Protein AF-C1DXI1-F1 (afdb_monomer_lite)

Secondary structure (DSSP, 8-state):
-HHHHHHHHHHHHHHT--EEEETTTTEEEEEEEETTEEEEEEEEE-TTS-EEEEEEETTEEEEEEESSHHHHHHHHHHHHT-------

Structure (mmCIF, N/CA/C/O backbone):
data_AF-C1DXI1-F1
#
_entry.id   AF-C1DXI1-F1
#
loop_
_atom_site.group_PDB
_atom_site.id
_atom_site.type_symbol
_atom_site.label_atom_id
_atom_site.label_alt_id
_atom_site.label_comp_id
_atom_site.label_asym_id
_atom_site.label_entity_id
_atom_site.label_seq_id
_atom_site.pdbx_PDB_ins_code
_atom_site.Cartn_x
_atom_site.Cartn_y
_atom_site.Cartn_z
_atom_site.occupancy
_atom_site.B_iso_or_equiv
_atom_site.auth_seq_id
_atom_site.auth_comp_id
_atom_site.auth_asym_id
_atom_site.auth_atom_id
_atom_site.pdbx_PDB_model_num
ATOM 1 N N . MET A 1 1 ? -10.197 4.520 4.610 1.00 88.62 1 MET A N 1
ATOM 2 C CA . MET A 1 1 ? -9.664 3.357 3.855 1.00 88.62 1 MET A CA 1
ATOM 3 C C . MET A 1 1 ? -10.211 3.270 2.431 1.00 88.62 1 MET A C 1
ATOM 5 O O . MET A 1 1 ? -9.528 2.741 1.562 1.00 88.62 1 MET A O 1
ATOM 9 N N . GLU A 1 2 ? -11.433 3.741 2.175 1.00 90.50 2 GLU A N 1
ATOM 10 C CA . GLU A 1 2 ? -12.051 3.678 0.846 1.00 90.50 2 GLU A CA 1
ATOM 11 C C . GLU A 1 2 ? -11.238 4.422 -0.225 1.00 90.50 2 GLU A C 1
ATOM 13 O O . GLU A 1 2 ? -10.971 3.858 -1.285 1.00 90.50 2 GLU A O 1
ATOM 18 N N . LYS A 1 3 ? -10.748 5.634 0.080 1.00 94.12 3 LYS A N 1
ATOM 19 C CA . LYS A 1 3 ? -9.934 6.430 -0.854 1.00 94.12 3 LYS A CA 1
ATOM 20 C C . LYS A 1 3 ? -8.607 5.741 -1.172 1.00 94.12 3 LYS A C 1
ATOM 22 O O . LYS A 1 3 ? -8.161 5.740 -2.316 1.00 94.12 3 LYS A O 1
ATOM 27 N N . ILE A 1 4 ? -7.985 5.127 -0.162 1.00 95.31 4 ILE A N 1
ATOM 28 C CA . ILE A 1 4 ? -6.751 4.346 -0.329 1.00 95.31 4 ILE A CA 1
ATOM 29 C C . ILE A 1 4 ? -6.982 3.174 -1.281 1.00 95.31 4 ILE A C 1
ATOM 31 O O . ILE A 1 4 ? -6.204 2.982 -2.212 1.00 95.31 4 ILE A O 1
ATOM 35 N N . LEU A 1 5 ? -8.052 2.403 -1.067 1.00 95.12 5 LEU A N 1
ATOM 36 C CA . LEU A 1 5 ? -8.377 1.257 -1.911 1.00 95.12 5 LEU A CA 1
ATOM 37 C C . LEU A 1 5 ? -8.666 1.685 -3.355 1.00 95.12 5 LEU A C 1
ATOM 39 O O . LEU A 1 5 ? -8.160 1.055 -4.278 1.00 95.12 5 LEU A O 1
ATOM 43 N N . GLN A 1 6 ? -9.418 2.770 -3.558 1.00 95.56 6 GLN A N 1
ATOM 44 C CA . GLN A 1 6 ? -9.679 3.329 -4.890 1.00 95.56 6 GLN A CA 1
ATOM 45 C C . GLN A 1 6 ? -8.382 3.728 -5.609 1.00 95.56 6 GLN A C 1
ATOM 47 O O . GLN A 1 6 ? -8.156 3.297 -6.740 1.00 95.56 6 GLN A O 1
ATOM 52 N N . LEU A 1 7 ? -7.499 4.485 -4.945 1.00 95.94 7 LEU A N 1
ATOM 53 C CA . LEU A 1 7 ? -6.200 4.875 -5.504 1.00 95.94 7 LEU A CA 1
ATOM 54 C C . LEU A 1 7 ? -5.365 3.650 -5.893 1.00 95.94 7 LEU A C 1
ATOM 56 O O . LEU A 1 7 ? -4.808 3.594 -6.987 1.00 95.94 7 LEU A O 1
ATOM 60 N N . LEU A 1 8 ? -5.271 2.673 -4.993 1.00 96.19 8 LEU A N 1
ATOM 61 C CA . LEU A 1 8 ? -4.445 1.488 -5.186 1.00 96.19 8 LEU A CA 1
ATOM 62 C C . LEU A 1 8 ? -5.004 0.542 -6.254 1.00 96.19 8 LEU A C 1
ATOM 64 O O . LEU A 1 8 ? -4.217 -0.009 -7.018 1.00 96.19 8 LEU A O 1
ATOM 68 N N . ASN A 1 9 ? -6.328 0.416 -6.372 1.00 96.31 9 ASN A N 1
ATOM 69 C CA . ASN A 1 9 ? -6.966 -0.283 -7.489 1.00 96.31 9 ASN A CA 1
ATOM 70 C C . ASN A 1 9 ? -6.642 0.393 -8.823 1.00 96.31 9 ASN A C 1
ATOM 72 O O . ASN A 1 9 ? -6.282 -0.295 -9.772 1.00 96.31 9 ASN A O 1
ATOM 76 N N . GLN A 1 10 ? -6.701 1.727 -8.886 1.00 95.88 10 GLN A N 1
ATOM 77 C CA . GLN A 1 10 ? -6.338 2.458 -10.099 1.00 95.88 10 GLN A CA 1
ATOM 78 C C . GLN A 1 10 ? -4.865 2.235 -10.464 1.00 95.88 10 GLN A C 1
ATOM 80 O O . GLN A 1 10 ? -4.562 1.919 -11.606 1.00 95.88 10 GLN A O 1
ATOM 85 N N . VAL A 1 11 ? -3.946 2.346 -9.497 1.00 95.12 11 VAL A N 1
ATOM 86 C CA . VAL A 1 11 ? -2.513 2.075 -9.719 1.00 95.12 11 VAL A CA 1
ATOM 87 C C . VAL A 1 11 ? -2.293 0.642 -10.205 1.00 95.12 11 VAL A C 1
ATOM 89 O O . VAL A 1 11 ? -1.523 0.424 -11.141 1.00 95.12 11 VAL A O 1
ATOM 92 N N . ALA A 1 12 ? -2.962 -0.327 -9.579 1.00 95.81 12 ALA A N 1
ATOM 93 C CA . ALA A 1 12 ? -2.870 -1.729 -9.951 1.00 95.81 12 ALA A CA 1
ATOM 94 C C . ALA A 1 12 ? -3.388 -1.975 -11.372 1.00 95.81 12 ALA A C 1
ATOM 96 O O . ALA A 1 12 ? -2.723 -2.656 -12.146 1.00 95.81 12 ALA A O 1
ATOM 97 N N . GLN A 1 13 ? -4.513 -1.365 -11.745 1.00 96.44 13 GLN A N 1
ATOM 98 C CA . GLN A 1 13 ? -5.079 -1.461 -13.086 1.00 96.44 13 GLN A CA 1
ATOM 99 C C . GLN A 1 13 ? -4.182 -0.796 -14.141 1.00 96.44 13 GLN A C 1
ATOM 101 O O . GLN A 1 13 ? -3.873 -1.429 -15.147 1.00 96.44 13 GLN A O 1
ATOM 106 N N . ASP A 1 14 ? -3.717 0.433 -13.890 1.00 95.19 14 ASP A N 1
ATOM 107 C CA . ASP A 1 14 ? -2.879 1.216 -14.814 1.00 95.19 14 ASP A CA 1
ATOM 108 C C . ASP A 1 14 ? -1.566 0.492 -15.164 1.00 95.19 14 ASP A C 1
ATOM 110 O O . ASP A 1 14 ? -1.023 0.664 -16.253 1.00 95.19 14 ASP A O 1
ATOM 114 N N . ASN A 1 15 ? -1.049 -0.324 -14.240 1.00 94.19 15 ASN A N 1
ATOM 115 C CA . ASN A 1 15 ? 0.248 -0.991 -14.372 1.00 94.19 15 ASN A CA 1
ATOM 116 C C . ASN A 1 15 ? 0.154 -2.524 -14.445 1.00 94.19 15 ASN A C 1
ATOM 118 O O . ASN A 1 15 ? 1.184 -3.199 -14.468 1.00 94.19 15 ASN A O 1
ATOM 122 N N . ASN A 1 16 ? -1.059 -3.081 -14.457 1.00 95.56 16 ASN A N 1
ATOM 123 C CA . ASN A 1 16 ? -1.309 -4.521 -14.402 1.00 95.56 16 ASN A CA 1
ATOM 124 C C . ASN A 1 16 ? -0.610 -5.228 -13.214 1.00 95.56 16 ASN A C 1
ATOM 126 O O . ASN A 1 16 ? -0.025 -6.303 -13.359 1.00 95.56 16 ASN A O 1
ATOM 130 N N . TYR A 1 17 ? -0.645 -4.611 -12.029 1.00 97.00 17 TYR A N 1
ATOM 131 C CA . TYR A 1 17 ? -0.129 -5.211 -10.798 1.00 97.00 17 TYR A CA 1
ATOM 132 C C . TYR A 1 17 ? -1.200 -6.072 -10.114 1.00 97.00 17 TYR A C 1
ATOM 134 O O . TYR A 1 17 ? -2.336 -5.619 -9.958 1.00 97.00 17 TYR A O 1
ATOM 142 N N . PRO A 1 18 ? -0.858 -7.277 -9.624 1.00 97.38 18 PRO A N 1
ATOM 143 C CA . PRO A 1 18 ? -1.715 -8.002 -8.699 1.00 97.38 18 PRO A CA 1
ATOM 144 C C . PRO A 1 18 ? -2.019 -7.172 -7.447 1.00 97.38 18 PRO A C 1
ATOM 146 O O . PRO A 1 18 ? -1.106 -6.679 -6.780 1.00 97.38 18 PRO A O 1
ATOM 149 N N . ILE A 1 19 ? -3.304 -7.069 -7.108 1.00 97.44 19 ILE A N 1
ATOM 150 C CA . ILE A 1 19 ? -3.798 -6.440 -5.882 1.00 97.44 19 ILE A CA 1
ATOM 151 C C . ILE A 1 19 ? -4.717 -7.405 -5.135 1.00 97.44 19 ILE A C 1
ATOM 153 O O . ILE A 1 19 ? -5.540 -8.099 -5.730 1.00 97.44 19 ILE A O 1
ATOM 157 N N . PHE A 1 20 ? -4.578 -7.447 -3.815 1.00 97.19 20 PHE A N 1
ATOM 158 C CA . PHE A 1 20 ? -5.446 -8.203 -2.924 1.00 97.19 20 PHE A CA 1
ATOM 159 C C . PHE A 1 20 ? -5.913 -7.306 -1.785 1.00 97.19 20 PHE A C 1
ATOM 161 O O . PHE A 1 20 ? -5.113 -6.615 -1.155 1.00 97.19 20 PHE A O 1
ATOM 168 N N . TYR A 1 21 ? -7.211 -7.340 -1.504 1.00 96.69 21 TYR A N 1
ATOM 169 C CA . TYR A 1 21 ? -7.811 -6.628 -0.389 1.00 96.69 21 TYR A CA 1
ATOM 170 C C . TYR A 1 21 ? -8.598 -7.605 0.484 1.00 96.69 21 TYR A C 1
ATOM 172 O O . TYR A 1 21 ? -9.456 -8.340 -0.001 1.00 96.69 21 TYR A O 1
ATOM 180 N N . HIS A 1 22 ? -8.290 -7.618 1.780 1.00 95.62 22 HIS A N 1
ATOM 181 C CA . HIS A 1 22 ? -8.953 -8.468 2.759 1.00 95.62 22 HIS A CA 1
ATOM 182 C C . HIS A 1 22 ? -9.836 -7.632 3.685 1.00 95.62 22 HIS A C 1
ATOM 184 O O . HIS A 1 22 ? -9.352 -6.963 4.603 1.00 95.62 22 HIS A O 1
ATOM 190 N N . ASP A 1 23 ? -11.151 -7.715 3.477 1.00 90.31 23 ASP A N 1
ATOM 191 C CA . ASP A 1 23 ? -12.143 -6.904 4.189 1.00 90.31 23 ASP A CA 1
ATOM 192 C C . ASP A 1 23 ? -12.082 -7.039 5.711 1.00 90.31 23 ASP A C 1
ATOM 194 O O . ASP A 1 23 ? -12.138 -6.041 6.430 1.00 90.31 23 ASP A O 1
ATOM 198 N N . LYS A 1 24 ? -11.925 -8.267 6.222 1.00 91.88 24 LYS A N 1
ATOM 199 C CA . LYS A 1 24 ?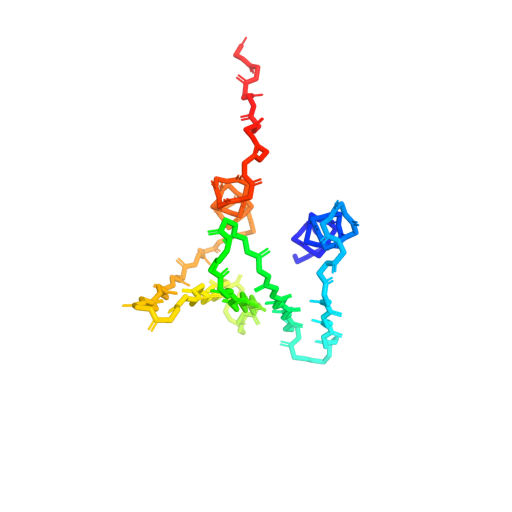 -11.952 -8.524 7.672 1.00 91.88 24 LYS A CA 1
ATOM 200 C C . LYS A 1 24 ? -10.768 -7.896 8.402 1.00 91.88 24 LYS A C 1
ATOM 202 O O . LYS A 1 24 ? -10.927 -7.434 9.527 1.00 91.88 24 LYS A O 1
ATOM 207 N N . THR A 1 25 ? -9.582 -7.905 7.792 1.00 92.81 25 THR A N 1
ATOM 208 C CA . THR A 1 25 ? -8.363 -7.345 8.409 1.00 92.81 25 THR A CA 1
ATOM 209 C C . THR A 1 25 ? -8.059 -5.929 7.938 1.00 92.81 25 THR A C 1
ATOM 211 O O . THR A 1 25 ? -7.148 -5.312 8.490 1.00 92.81 25 THR A O 1
ATOM 214 N N . ARG A 1 26 ? -8.832 -5.407 6.972 1.00 93.44 26 ARG A N 1
ATOM 215 C CA . ARG A 1 26 ? -8.611 -4.112 6.315 1.00 93.44 26 ARG A CA 1
ATOM 216 C C . ARG A 1 26 ? -7.177 -3.996 5.798 1.00 93.44 26 ARG A C 1
ATOM 218 O O . ARG A 1 26 ? -6.494 -3.004 6.047 1.00 93.44 26 ARG A O 1
ATOM 225 N N . GLU A 1 27 ? -6.719 -5.041 5.120 1.00 97.00 27 GLU A N 1
ATOM 226 C CA . GLU A 1 27 ? -5.365 -5.145 4.576 1.00 97.00 27 GLU A CA 1
ATOM 227 C C . GLU A 1 27 ? -5.402 -5.077 3.057 1.00 97.00 27 GLU A C 1
ATOM 229 O O . GLU A 1 27 ? -6.201 -5.767 2.429 1.00 97.00 27 GLU A O 1
ATOM 234 N N . ILE A 1 28 ? -4.521 -4.268 2.479 1.00 98.00 28 ILE A N 1
ATOM 235 C CA . ILE A 1 28 ? -4.311 -4.153 1.039 1.00 98.00 28 ILE A CA 1
ATOM 236 C C . ILE A 1 28 ? -2.880 -4.585 0.745 1.00 98.00 28 ILE A C 1
ATOM 238 O O . ILE A 1 28 ? -1.943 -4.142 1.412 1.00 98.00 28 ILE A O 1
ATOM 242 N N . TRP A 1 29 ? -2.725 -5.424 -0.267 1.00 98.12 29 TRP A N 1
ATOM 243 C CA . TRP A 1 29 ? -1.454 -5.938 -0.748 1.00 98.12 29 TRP A CA 1
ATOM 244 C C . TRP A 1 29 ? -1.344 -5.671 -2.242 1.00 98.12 29 TRP A C 1
ATOM 246 O O . TRP A 1 29 ? -2.273 -5.979 -2.984 1.00 98.12 29 TRP A O 1
ATOM 256 N N . ILE A 1 30 ? -0.213 -5.127 -2.684 1.00 97.69 30 ILE A N 1
ATOM 257 C CA . ILE A 1 30 ? 0.136 -4.997 -4.102 1.00 97.69 30 ILE A CA 1
ATOM 258 C C . ILE A 1 30 ? 1.550 -5.521 -4.278 1.00 97.69 30 ILE A C 1
ATOM 260 O O . ILE A 1 30 ? 2.429 -5.215 -3.477 1.00 97.69 30 ILE A O 1
ATOM 264 N N . THR A 1 31 ? 1.782 -6.279 -5.337 1.00 97.44 31 THR A N 1
ATOM 265 C CA . THR A 1 31 ? 3.121 -6.723 -5.726 1.00 97.44 31 THR A CA 1
ATOM 266 C C . THR A 1 31 ? 3.312 -6.473 -7.210 1.00 97.44 31 THR A C 1
ATOM 268 O O . THR A 1 31 ? 2.344 -6.453 -7.967 1.00 97.44 31 THR A O 1
ATOM 271 N N . GLY A 1 32 ? 4.543 -6.256 -7.650 1.00 96.25 32 GLY A N 1
ATOM 272 C CA . GLY A 1 32 ? 4.808 -6.020 -9.060 1.00 96.25 32 GLY A CA 1
ATOM 273 C C . GLY A 1 32 ? 6.263 -5.710 -9.349 1.00 96.25 32 GLY A C 1
ATOM 274 O O . GLY A 1 32 ? 7.142 -5.879 -8.504 1.00 96.25 32 GLY A O 1
ATOM 275 N N . TYR A 1 33 ? 6.506 -5.240 -10.567 1.00 94.88 33 TYR A N 1
ATOM 276 C CA . TYR A 1 33 ? 7.807 -4.759 -11.008 1.00 94.88 33 TYR A CA 1
ATOM 277 C C . TYR A 1 33 ? 7.677 -3.315 -11.462 1.00 94.88 33 TYR A C 1
ATOM 279 O O . TYR A 1 33 ? 6.843 -3.001 -12.304 1.00 94.88 33 TYR A O 1
ATOM 287 N N . ARG A 1 34 ? 8.538 -2.449 -10.934 1.00 88.88 34 ARG A N 1
ATOM 288 C CA . ARG A 1 34 ? 8.653 -1.054 -11.348 1.00 88.88 34 ARG A CA 1
ATOM 289 C C . ARG A 1 34 ? 10.115 -0.742 -11.613 1.00 88.88 34 ARG A C 1
ATOM 291 O O . ARG A 1 34 ? 10.964 -1.076 -10.794 1.00 88.88 34 ARG A O 1
ATOM 298 N N . GLU A 1 35 ? 10.409 -0.141 -12.765 1.00 88.00 35 GLU A N 1
ATOM 299 C CA . GLU A 1 35 ? 11.788 0.186 -13.173 1.00 88.00 35 GLU A CA 1
ATOM 300 C C . GLU A 1 35 ? 12.729 -1.036 -13.080 1.00 88.00 35 GLU A C 1
ATOM 302 O O . GLU A 1 35 ? 13.844 -0.958 -12.567 1.00 88.00 35 GLU A O 1
ATOM 307 N N . ASN A 1 36 ? 12.249 -2.204 -13.532 1.00 90.06 36 ASN A N 1
ATOM 308 C CA . ASN A 1 36 ? 12.939 -3.502 -13.453 1.00 90.06 36 ASN A CA 1
ATOM 309 C C . ASN A 1 36 ? 13.289 -3.985 -12.032 1.00 90.06 36 ASN A C 1
ATOM 311 O O . ASN A 1 36 ? 14.068 -4.925 -11.869 1.00 90.06 36 ASN A O 1
ATOM 315 N N . LYS A 1 37 ? 12.694 -3.395 -10.993 1.00 93.50 37 LYS A N 1
ATOM 316 C CA . LYS A 1 37 ? 12.836 -3.837 -9.605 1.00 93.50 37 LYS A CA 1
ATOM 317 C C . LYS A 1 37 ? 11.512 -4.382 -9.101 1.00 93.50 37 LYS A C 1
ATOM 319 O O . LYS A 1 37 ? 10.474 -3.737 -9.245 1.00 93.50 37 LYS A O 1
ATOM 324 N N . LYS A 1 38 ? 11.555 -5.567 -8.489 1.00 96.06 38 LYS A N 1
ATOM 325 C CA . LYS A 1 38 ? 10.403 -6.090 -7.754 1.00 96.06 38 LYS A CA 1
ATOM 326 C C . LYS A 1 38 ? 10.044 -5.106 -6.638 1.00 96.06 38 LYS A C 1
ATOM 328 O O . LYS A 1 38 ? 10.945 -4.550 -6.010 1.00 96.06 38 LYS A O 1
ATOM 333 N N . PHE A 1 39 ? 8.760 -4.917 -6.378 1.00 97.31 39 PHE A N 1
ATOM 334 C CA . PHE A 1 39 ? 8.295 -4.257 -5.169 1.00 97.31 39 PHE A CA 1
ATOM 335 C C . PHE A 1 39 ? 7.116 -5.008 -4.548 1.00 97.31 39 PHE A C 1
ATOM 337 O O . PHE A 1 39 ? 6.341 -5.662 -5.246 1.00 97.31 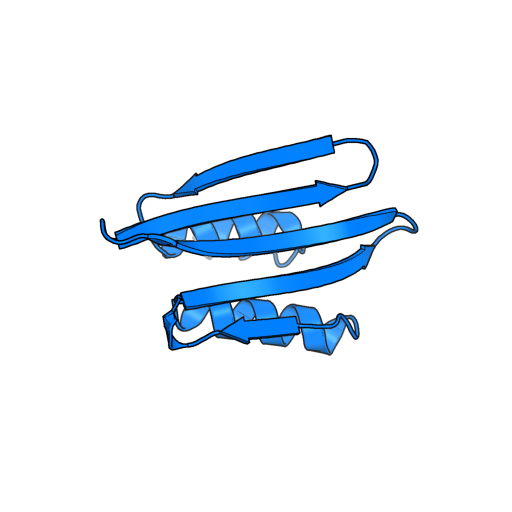39 PHE A O 1
ATOM 344 N N . ASP A 1 40 ? 6.977 -4.866 -3.235 1.00 97.81 40 ASP A N 1
ATOM 345 C CA . ASP A 1 40 ? 5.844 -5.329 -2.447 1.00 97.81 40 ASP A CA 1
ATOM 346 C C . ASP A 1 40 ? 5.335 -4.152 -1.591 1.00 97.81 40 ASP A C 1
ATOM 348 O O . ASP A 1 40 ? 6.097 -3.482 -0.892 1.00 97.81 40 ASP A O 1
ATOM 352 N N . LEU A 1 41 ? 4.038 -3.866 -1.668 1.00 98.12 41 LEU A N 1
ATOM 353 C CA . LEU A 1 41 ? 3.348 -2.822 -0.916 1.00 98.12 41 LEU A CA 1
ATOM 354 C C . LEU A 1 41 ? 2.288 -3.471 -0.029 1.00 98.12 41 LEU A C 1
ATOM 356 O O . LEU A 1 41 ? 1.453 -4.243 -0.496 1.00 98.12 41 LEU A O 1
ATOM 360 N N . PHE A 1 42 ? 2.276 -3.085 1.239 1.00 98.31 42 PHE A N 1
ATOM 361 C CA . PHE A 1 42 ? 1.259 -3.479 2.199 1.00 98.31 42 PHE A CA 1
ATOM 362 C C . PHE A 1 42 ? 0.7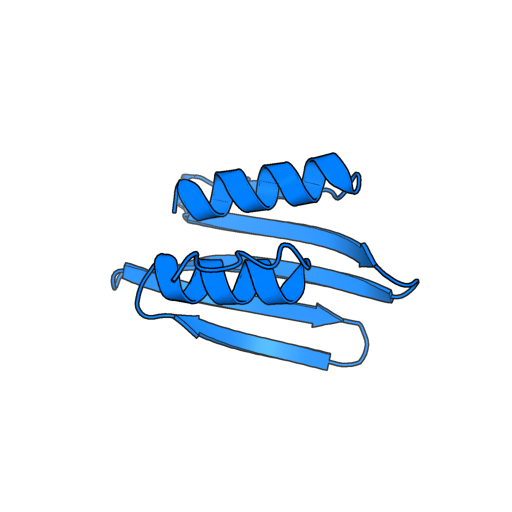11 -2.259 2.928 1.00 98.31 42 PHE A C 1
ATOM 364 O O . PHE A 1 42 ? 1.474 -1.444 3.454 1.00 98.31 42 PHE A O 1
ATOM 371 N N . VAL A 1 43 ? -0.613 -2.165 3.004 1.00 98.12 43 VAL A N 1
ATOM 372 C CA . VAL A 1 43 ? -1.324 -1.148 3.779 1.00 98.12 43 VAL A CA 1
ATOM 373 C C . VAL A 1 43 ? -2.319 -1.819 4.713 1.00 98.12 43 VAL A C 1
ATOM 375 O O . VAL A 1 43 ? -3.068 -2.698 4.298 1.00 98.12 43 VAL A O 1
ATOM 378 N N . LYS A 1 44 ? -2.374 -1.370 5.966 1.00 97.44 44 LYS A N 1
ATOM 379 C CA . LYS A 1 44 ? -3.348 -1.848 6.950 1.00 97.44 44 LYS A CA 1
ATOM 380 C C . LYS A 1 44 ? -3.907 -0.715 7.792 1.00 97.44 44 LYS A C 1
ATOM 382 O O . LYS A 1 44 ? -3.133 0.068 8.336 1.00 97.44 44 LYS A O 1
ATOM 387 N N . LEU A 1 45 ? -5.227 -0.691 7.965 1.00 96.56 45 LEU A N 1
ATOM 388 C CA . LEU A 1 45 ? -5.879 0.115 9.000 1.00 96.56 45 LEU A CA 1
ATOM 389 C C . LEU A 1 45 ? -5.754 -0.600 10.356 1.00 96.56 45 LEU A C 1
ATOM 391 O O . LEU A 1 45 ? -6.161 -1.754 10.505 1.00 96.56 45 LEU A O 1
ATOM 395 N N . LEU A 1 46 ? -5.157 0.070 11.336 1.00 95.69 46 LEU A N 1
ATOM 396 C CA . LEU A 1 46 ? -4.964 -0.428 12.693 1.00 95.69 46 LEU A CA 1
ATOM 397 C C . LEU A 1 46 ? -6.183 -0.123 13.574 1.00 95.69 46 LEU A C 1
ATOM 399 O O . LEU A 1 46 ? -7.055 0.672 13.230 1.00 95.69 46 LEU A O 1
ATOM 403 N N . LYS A 1 47 ? -6.256 -0.793 14.731 1.00 93.19 47 LYS A N 1
ATOM 404 C CA . LYS A 1 47 ? -7.395 -0.681 15.660 1.00 93.19 47 LYS A CA 1
ATOM 405 C C . LYS A 1 47 ? -7.565 0.722 16.247 1.00 93.19 47 LYS A C 1
ATOM 407 O O . LYS A 1 47 ? -8.672 1.078 16.626 1.00 93.19 47 LYS A O 1
ATOM 412 N N . ASP A 1 48 ? -6.481 1.485 16.331 1.00 94.25 48 ASP A N 1
ATOM 413 C CA . ASP A 1 48 ? -6.456 2.866 16.820 1.00 94.25 48 ASP A CA 1
ATOM 414 C C . ASP A 1 48 ? -6.810 3.897 15.731 1.00 94.25 48 ASP A C 1
ATOM 416 O O . ASP A 1 48 ? -6.742 5.097 15.976 1.00 94.25 48 ASP A O 1
ATOM 420 N N . GLY A 1 49 ? -7.184 3.445 14.528 1.00 93.50 49 GLY A N 1
AT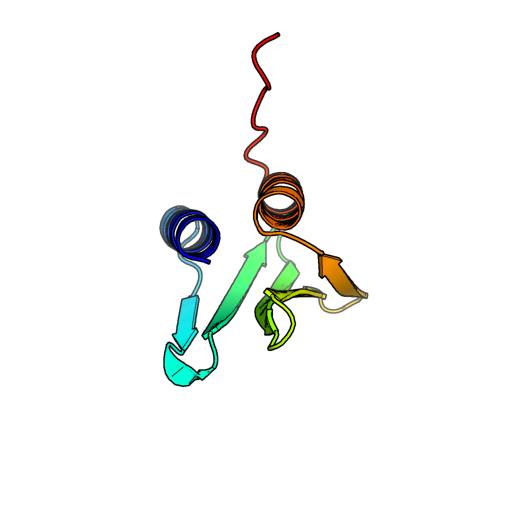OM 421 C CA . GLY A 1 49 ? -7.510 4.308 13.393 1.00 93.50 49 GLY A CA 1
ATOM 422 C C . GLY A 1 49 ? -6.297 4.779 12.586 1.00 93.50 49 GLY A C 1
ATOM 423 O O . GLY A 1 49 ? -6.478 5.390 11.532 1.00 93.50 49 GLY A O 1
ATOM 424 N N . SER A 1 50 ? -5.075 4.466 13.029 1.00 96.56 50 SER A N 1
ATOM 425 C CA . SER A 1 50 ? -3.857 4.758 12.276 1.00 96.56 50 SER A CA 1
ATOM 426 C C . SER A 1 50 ? -3.645 3.758 11.137 1.00 96.56 50 SER A C 1
ATOM 428 O O . SER A 1 50 ? -4.239 2.680 11.091 1.00 96.56 50 SER A O 1
ATOM 430 N N . TYR A 1 51 ? -2.776 4.101 10.194 1.00 97.81 51 TYR A N 1
ATOM 431 C CA . TYR A 1 51 ? -2.467 3.271 9.042 1.00 97.81 51 TYR A CA 1
ATOM 432 C C . TYR A 1 51 ? -1.007 2.843 9.064 1.00 97.81 51 TYR A C 1
ATOM 434 O O . TYR A 1 51 ? -0.099 3.665 9.189 1.00 97.81 51 TYR A O 1
ATOM 442 N N . LYS A 1 52 ? -0.772 1.548 8.867 1.00 98.06 52 LYS A N 1
ATOM 443 C CA . LYS A 1 52 ? 0.559 0.993 8.642 1.00 98.06 52 LYS A CA 1
ATOM 444 C C . LYS A 1 52 ? 0.805 0.843 7.151 1.00 98.06 52 LYS A C 1
ATOM 446 O O . LYS A 1 52 ? -0.004 0.234 6.459 1.00 98.06 52 LYS A O 1
ATOM 451 N N . LEU A 1 53 ? 1.950 1.335 6.698 1.00 98.38 53 LEU A N 1
ATOM 452 C CA . LEU A 1 53 ? 2.477 1.154 5.352 1.00 98.38 53 LEU A CA 1
ATOM 453 C C . LEU A 1 53 ? 3.790 0.373 5.431 1.00 98.38 53 LEU A C 1
ATOM 455 O O . LEU A 1 53 ? 4.677 0.715 6.217 1.00 98.38 53 LEU A O 1
ATOM 459 N N . ILE A 1 54 ? 3.938 -0.641 4.587 1.00 98.31 54 ILE A N 1
ATOM 460 C CA . ILE A 1 54 ? 5.220 -1.278 4.291 1.00 98.31 54 ILE A CA 1
ATOM 461 C C . ILE A 1 54 ? 5.422 -1.187 2.781 1.00 98.31 54 ILE A C 1
ATOM 463 O O . ILE A 1 54 ? 4.525 -1.535 2.019 1.00 98.31 54 ILE A O 1
ATOM 467 N N . TYR A 1 55 ? 6.585 -0.702 2.365 1.00 97.31 55 TYR A N 1
ATOM 468 C CA . TYR A 1 55 ? 7.023 -0.711 0.974 1.00 97.31 55 TYR A CA 1
ATOM 469 C C . TYR A 1 55 ? 8.395 -1.365 0.914 1.00 97.31 55 TYR A C 1
ATOM 471 O O . TYR A 1 55 ? 9.333 -0.909 1.573 1.00 97.31 55 TYR A O 1
ATOM 479 N N . GLU A 1 56 ? 8.501 -2.440 0.154 1.00 97.31 56 GLU A N 1
ATOM 480 C CA . GLU A 1 56 ? 9.680 -3.287 0.096 1.00 97.31 56 GLU A CA 1
ATOM 481 C C . GLU A 1 56 ? 10.142 -3.441 -1.349 1.00 97.31 56 GLU A C 1
ATOM 483 O O . GLU A 1 56 ? 9.341 -3.643 -2.255 1.00 97.31 56 GLU A O 1
ATOM 488 N N . ILE A 1 57 ? 11.447 -3.320 -1.550 1.00 95.94 57 ILE A N 1
ATOM 489 C CA . ILE A 1 57 ? 12.181 -3.674 -2.765 1.00 95.94 57 ILE A CA 1
ATOM 490 C C . ILE A 1 57 ? 13.330 -4.605 -2.337 1.00 95.94 57 ILE A C 1
ATOM 492 O O . ILE A 1 57 ? 13.683 -4.609 -1.157 1.00 95.94 57 ILE A O 1
ATOM 496 N N . PRO A 1 58 ? 13.977 -5.366 -3.240 1.00 94.75 58 PRO A N 1
ATOM 497 C CA . PRO A 1 58 ? 14.964 -6.373 -2.843 1.00 94.75 58 PRO A CA 1
ATOM 498 C C . PRO A 1 58 ? 16.104 -5.871 -1.942 1.00 94.75 58 PRO A C 1
ATOM 500 O O . PRO A 1 58 ? 16.665 -6.650 -1.181 1.00 94.75 58 PRO A O 1
ATOM 503 N N . GLN A 1 59 ? 16.463 -4.588 -2.029 1.00 94.56 59 GLN A N 1
ATOM 504 C CA . GLN A 1 59 ? 17.549 -3.989 -1.248 1.00 94.56 59 GLN A CA 1
ATOM 505 C C . GLN A 1 59 ? 17.075 -3.191 -0.026 1.00 94.56 59 GLN A C 1
ATOM 507 O O . GLN A 1 59 ? 17.902 -2.781 0.784 1.00 94.56 59 GLN A O 1
ATOM 512 N N . GLU A 1 60 ? 15.779 -2.906 0.098 1.00 95.19 60 GLU A N 1
ATOM 513 C CA . GLU A 1 60 ? 15.287 -1.955 1.092 1.00 95.19 60 GLU A CA 1
ATOM 514 C C . GLU A 1 60 ? 13.856 -2.267 1.520 1.00 95.19 60 GLU A C 1
ATOM 516 O O . GLU A 1 60 ? 12.967 -2.479 0.697 1.00 95.19 60 GLU A O 1
ATOM 521 N N . ARG A 1 61 ? 13.611 -2.169 2.828 1.00 96.38 61 ARG A N 1
ATOM 522 C CA . ARG A 1 61 ? 12.273 -2.210 3.407 1.00 96.38 61 ARG A CA 1
ATOM 523 C C . ARG A 1 61 ? 11.990 -0.931 4.180 1.00 96.38 61 ARG A C 1
ATOM 525 O O . ARG A 1 61 ? 12.628 -0.654 5.193 1.00 96.38 61 ARG A O 1
ATOM 532 N N . LYS A 1 62 ? 10.986 -0.181 3.736 1.00 96.06 62 LYS A N 1
ATOM 533 C CA . LYS A 1 62 ? 10.478 1.013 4.414 1.00 96.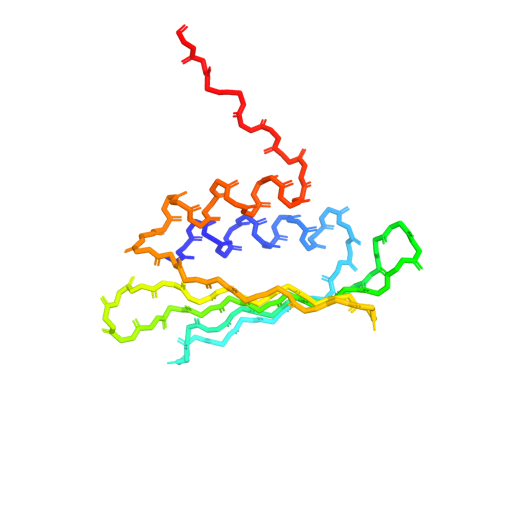06 62 LYS A CA 1
ATOM 534 C C . LYS A 1 62 ? 9.197 0.672 5.167 1.00 96.06 62 LYS A C 1
ATOM 536 O O . LYS A 1 62 ? 8.255 0.138 4.585 1.00 96.06 62 LYS A O 1
ATOM 541 N N . VAL A 1 63 ? 9.144 1.021 6.449 1.00 97.31 63 VAL A N 1
ATOM 542 C CA . VAL A 1 63 ? 7.951 0.879 7.297 1.00 97.31 63 VAL A CA 1
ATOM 543 C C . VAL A 1 63 ? 7.576 2.254 7.830 1.00 97.31 63 VAL A C 1
ATOM 545 O O . VAL A 1 63 ? 8.438 2.976 8.322 1.00 97.31 63 VAL A O 1
ATOM 548 N N . ALA A 1 64 ? 6.301 2.618 7.730 1.00 97.50 64 ALA A N 1
ATOM 549 C CA . ALA A 1 64 ? 5.798 3.898 8.210 1.00 97.50 64 ALA A CA 1
ATOM 550 C C . ALA A 1 64 ? 4.406 3.754 8.837 1.00 97.50 64 ALA A C 1
ATOM 552 O O . ALA A 1 64 ? 3.621 2.882 8.455 1.00 97.50 64 ALA A O 1
ATOM 553 N N . LEU A 1 65 ? 4.120 4.628 9.800 1.00 97.88 65 LEU A N 1
ATOM 554 C CA . LEU A 1 65 ? 2.815 4.784 10.433 1.00 97.88 65 LEU A CA 1
ATOM 555 C C . LEU A 1 65 ? 2.261 6.169 10.098 1.00 97.88 65 LEU A C 1
ATOM 557 O O . LEU A 1 65 ? 2.993 7.156 10.131 1.00 97.88 65 LEU A O 1
ATOM 561 N N . PHE A 1 66 ? 0.971 6.227 9.793 1.00 97.62 66 PHE A N 1
ATOM 562 C CA . PHE A 1 66 ? 0.247 7.444 9.443 1.00 97.62 66 PHE A CA 1
ATOM 563 C C . PHE A 1 66 ? -0.955 7.590 10.365 1.00 97.62 66 PHE A C 1
ATOM 565 O O . PHE A 1 66 ? -1.715 6.644 10.545 1.00 97.62 66 PHE A O 1
ATOM 572 N N . LEU A 1 67 ? -1.140 8.771 10.952 1.00 95.94 67 LEU A N 1
ATOM 573 C CA . LEU A 1 67 ? -2.210 9.000 11.930 1.00 95.94 67 LEU A CA 1
ATOM 574 C C . LEU A 1 67 ? -3.597 9.132 11.285 1.00 95.94 67 LEU A C 1
ATOM 576 O O . LEU A 1 67 ? -4.603 9.024 11.976 1.00 95.94 67 LEU A O 1
ATOM 580 N N . ASN A 1 68 ? -3.662 9.385 9.977 1.00 94.31 68 ASN A N 1
ATOM 581 C CA . ASN A 1 68 ? -4.910 9.565 9.241 1.00 94.31 68 ASN A CA 1
ATOM 582 C C . ASN A 1 68 ? -4.773 9.129 7.773 1.00 94.31 68 ASN A C 1
ATOM 584 O O . ASN A 1 68 ? -3.671 8.886 7.277 1.00 94.31 68 ASN A O 1
ATOM 588 N N . GLU A 1 69 ? -5.911 9.036 7.084 1.00 94.56 69 GLU A N 1
ATOM 589 C CA . GLU A 1 69 ? -5.988 8.580 5.692 1.00 94.56 69 GLU A CA 1
ATOM 590 C C . GLU A 1 69 ? -5.308 9.547 4.712 1.00 94.56 69 GLU A C 1
ATOM 592 O O . GLU A 1 69 ? -4.603 9.103 3.807 1.00 94.56 69 GLU A O 1
ATOM 597 N N . ASP A 1 70 ? -5.466 10.857 4.911 1.00 94.88 70 ASP A N 1
ATOM 598 C CA . ASP A 1 70 ? -4.972 11.871 3.974 1.00 94.88 70 ASP A CA 1
ATOM 599 C C . ASP A 1 70 ? -3.436 11.910 3.919 1.00 94.88 70 ASP A C 1
ATOM 601 O O . ASP A 1 70 ? -2.842 11.958 2.841 1.00 94.88 70 ASP A O 1
ATOM 605 N N . SER A 1 71 ? -2.761 11.787 5.066 1.00 95.62 71 SER A N 1
ATOM 606 C CA . SER A 1 71 ? -1.293 11.722 5.115 1.00 95.62 71 SER A CA 1
ATOM 607 C C . SER A 1 71 ? -0.732 10.477 4.418 1.00 95.62 71 SER A C 1
ATOM 609 O O . SER A 1 71 ? 0.298 10.554 3.736 1.00 95.62 71 SER A O 1
ATOM 611 N N . LEU A 1 72 ? -1.427 9.340 4.525 1.00 97.12 72 LEU A N 1
ATOM 612 C CA . LEU A 1 72 ? -1.075 8.136 3.781 1.00 97.12 72 LEU A CA 1
ATOM 613 C C . LEU A 1 72 ? -1.322 8.319 2.275 1.00 97.12 72 LEU A C 1
ATOM 615 O O . LEU A 1 72 ? -0.459 7.937 1.484 1.00 97.12 72 LEU A O 1
ATOM 619 N N . LEU A 1 73 ? -2.443 8.926 1.867 1.00 96.00 73 LEU A N 1
ATOM 620 C CA . LEU A 1 73 ? -2.734 9.230 0.458 1.00 96.00 73 LEU A CA 1
ATOM 621 C C . LEU A 1 73 ? -1.623 10.072 -0.173 1.00 96.00 73 LEU A C 1
ATOM 623 O O . LEU A 1 73 ? -1.109 9.706 -1.229 1.00 96.00 73 LEU A O 1
ATOM 627 N N . VAL A 1 74 ? -1.186 11.143 0.499 1.00 95.00 74 VAL A N 1
ATOM 628 C CA . VAL A 1 74 ? -0.061 11.977 0.041 1.00 95.00 74 VAL A CA 1
ATOM 629 C C . VAL A 1 74 ? 1.199 11.131 -0.156 1.00 95.00 74 VAL A C 1
ATOM 631 O O . VAL A 1 74 ? 1.906 11.287 -1.154 1.00 95.00 74 VAL A O 1
ATOM 634 N N . ARG A 1 75 ? 1.492 10.200 0.762 1.00 95.50 75 ARG A N 1
ATOM 635 C CA . ARG A 1 75 ? 2.650 9.310 0.616 1.00 95.50 75 ARG A CA 1
ATOM 636 C C . ARG A 1 75 ? 2.503 8.354 -0.566 1.00 95.50 75 ARG A C 1
ATOM 638 O O . ARG A 1 75 ? 3.471 8.188 -1.302 1.00 95.50 75 ARG A O 1
ATOM 645 N N . LEU A 1 76 ? 1.344 7.723 -0.738 1.00 95.50 76 LEU A N 1
ATOM 646 C CA . LEU A 1 76 ? 1.092 6.784 -1.835 1.00 95.50 76 LEU A CA 1
ATOM 647 C C . LEU A 1 76 ? 1.168 7.480 -3.198 1.00 95.50 76 LEU A C 1
ATOM 649 O O . LEU A 1 76 ? 1.817 6.963 -4.103 1.00 95.50 76 LEU A O 1
ATOM 653 N N . ASN A 1 77 ? 0.608 8.683 -3.311 1.00 92.94 77 ASN A N 1
ATOM 654 C CA . ASN A 1 77 ? 0.714 9.525 -4.502 1.00 92.94 77 ASN A CA 1
ATOM 655 C C . ASN A 1 77 ? 2.172 9.868 -4.836 1.00 92.94 77 ASN A C 1
ATOM 657 O O . ASN A 1 77 ? 2.584 9.722 -5.983 1.00 92.94 77 ASN A O 1
ATOM 661 N N . LYS A 1 78 ? 2.992 10.211 -3.830 1.00 92.56 78 LYS A N 1
ATOM 662 C CA . LYS A 1 78 ? 4.443 10.409 -4.011 1.00 92.56 78 LYS A CA 1
ATOM 663 C C . LYS A 1 78 ? 5.172 9.138 -4.436 1.00 92.56 78 LYS A C 1
ATOM 665 O O . LYS A 1 78 ? 6.106 9.217 -5.225 1.00 92.56 78 LYS A O 1
ATOM 670 N N . ILE A 1 79 ? 4.779 7.976 -3.908 1.00 91.50 79 ILE A N 1
ATOM 671 C CA . ILE A 1 79 ? 5.365 6.698 -4.322 1.00 91.50 79 ILE A CA 1
ATOM 672 C C . ILE A 1 79 ? 5.038 6.467 -5.795 1.00 91.50 79 ILE A C 1
ATOM 674 O O . ILE A 1 79 ? 5.960 6.309 -6.584 1.00 91.50 79 ILE A O 1
ATOM 678 N N . PHE A 1 80 ? 3.766 6.486 -6.188 1.00 89.56 80 PHE A N 1
ATOM 679 C CA . PHE A 1 80 ? 3.326 6.081 -7.528 1.00 89.56 80 PHE A CA 1
ATOM 680 C C . PHE A 1 80 ? 3.258 7.213 -8.565 1.00 89.56 80 PHE A C 1
ATOM 682 O O . PHE A 1 80 ? 2.853 6.967 -9.694 1.00 89.56 80 PHE A O 1
ATOM 689 N N . GLY A 1 81 ? 3.706 8.423 -8.223 1.00 68.75 81 GLY A N 1
ATOM 690 C CA . GLY A 1 81 ? 3.924 9.504 -9.187 1.00 68.75 81 GLY A CA 1
ATOM 691 C C . GLY A 1 81 ? 2.661 10.207 -9.688 1.00 68.75 81 GLY A C 1
ATOM 692 O O . GLY A 1 81 ? 2.724 10.873 -10.715 1.00 68.75 81 GLY A O 1
ATOM 693 N N . LYS A 1 82 ? 1.526 10.109 -8.982 1.00 58.62 82 LYS A N 1
ATOM 694 C CA . LYS A 1 82 ? 0.402 11.032 -9.210 1.00 58.62 82 LYS A CA 1
ATOM 695 C C . LYS A 1 82 ? 0.652 12.265 -8.349 1.00 58.62 82 LYS A C 1
ATOM 697 O O . LYS A 1 82 ? 0.218 12.311 -7.202 1.00 58.62 82 LYS A O 1
ATOM 702 N N . GLU A 1 83 ? 1.430 13.226 -8.850 1.00 38.09 83 GLU A N 1
ATOM 703 C CA . GLU A 1 83 ? 1.491 14.552 -8.230 1.00 38.09 83 GLU A CA 1
ATOM 704 C C . GLU A 1 83 ? 0.068 15.115 -8.186 1.00 38.09 83 GLU A C 1
ATOM 706 O O . GLU A 1 83 ? -0.505 15.484 -9.208 1.00 38.09 83 GLU A O 1
ATOM 711 N N . VAL A 1 84 ? -0.531 15.140 -6.995 1.00 46.72 84 VAL A N 1
ATOM 712 C CA . VAL A 1 84 ? -1.675 16.010 -6.744 1.00 46.72 84 VAL A CA 1
ATOM 713 C C . VAL A 1 84 ? -1.070 17.398 -6.624 1.00 46.72 84 VAL A C 1
ATOM 715 O O . VAL A 1 84 ? -0.504 17.745 -5.588 1.00 46.72 84 VAL A O 1
ATOM 718 N N . VAL A 1 85 ? -1.097 18.145 -7.724 1.00 39.47 85 VAL A N 1
ATOM 719 C CA . VAL A 1 85 ? -0.870 19.586 -7.686 1.00 39.47 85 VAL A CA 1
ATOM 720 C C . VAL A 1 85 ? -2.011 20.153 -6.845 1.00 39.47 85 VAL A C 1
ATOM 722 O O . VAL A 1 85 ? -3.171 20.091 -7.245 1.00 39.47 85 VAL A O 1
ATOM 725 N N . GLU A 1 86 ? -1.701 20.609 -5.633 1.00 39.03 86 GLU A N 1
ATOM 726 C CA . GLU A 1 86 ? -2.612 21.462 -4.875 1.00 39.03 86 GLU A CA 1
ATOM 727 C C . GLU A 1 86 ? -2.745 22.768 -5.667 1.00 39.03 86 GLU A C 1
ATOM 729 O O . GLU A 1 86 ? -1.792 23.549 -5.726 1.00 39.03 86 GLU A O 1
ATOM 734 N N . ASP A 1 87 ? -3.897 22.975 -6.315 1.00 37.78 87 ASP A N 1
ATOM 735 C CA . ASP A 1 87 ? -4.279 24.295 -6.819 1.00 37.78 87 ASP A CA 1
ATOM 736 C C . ASP A 1 87 ? -4.277 25.256 -5.623 1.00 37.78 87 ASP A C 1
ATOM 738 O O . ASP A 1 87 ? -5.019 25.068 -4.653 1.00 37.78 87 ASP A O 1
ATOM 742 N N . ARG A 1 88 ? -3.367 26.231 -5.670 1.00 37.78 88 ARG A N 1
ATOM 743 C CA . ARG A 1 88 ? -3.291 27.350 -4.727 1.00 37.78 88 ARG A CA 1
ATOM 744 C C . ARG A 1 88 ? -4.218 28.474 -5.150 1.00 37.78 88 ARG A C 1
ATOM 746 O O . ARG A 1 88 ? -4.260 28.763 -6.365 1.00 37.78 88 ARG A O 1
#

pLDDT: mean 90.86, std 14.82, range [37.78, 98.38]

Organism: Sulfurihydrogenibium azorense (strain DSM 15241 / OCM 825 / A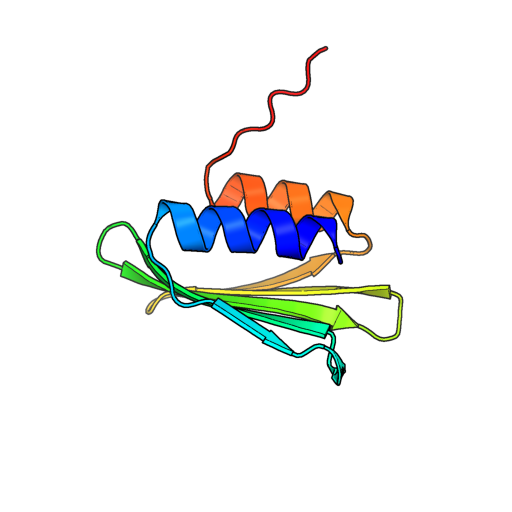z-Fu1) (NCBI:txid204536)

Foldseek 3Di:
DVVVVVVVVVLCVVQVWDWDADPVFRKIWTWDADPNWTKIWIWGQDPQRKIWIWIDTPVDIDIDIGNHDVVVVVVVCVVSVVPPPPDD

Radius of gyration: 12.8 Å; chains: 1; bounding box: 30×36×32 Å

Sequence (88 aa):
MEKILQLLNQVAQDNNYPIFYHDKTREIWITGYRENKKFDLFVKLLKDGSYKLIYEIPQERKVALFLNEDSLLVRLNKIFGKEVVEDR